Protein AF-A0A2M8L8W7-F1 (afdb_monomer_lite)

pLDDT: mean 94.08, std 6.5, range [49.16, 98.25]

Radius of gyration: 14.09 Å; chains: 1; bounding box: 34×22×48 Å

Structure (mmCIF, N/CA/C/O backbone):
data_AF-A0A2M8L8W7-F1
#
_entry.id   AF-A0A2M8L8W7-F1
#
loop_
_atom_site.group_PDB
_atom_site.id
_atom_site.type_symbol
_atom_site.label_atom_id
_atom_site.label_alt_id
_atom_site.label_comp_id
_atom_site.label_asym_id
_atom_site.label_entity_id
_atom_site.label_seq_id
_atom_site.pdbx_PDB_ins_code
_atom_site.Cartn_x
_atom_site.Cartn_y
_atom_site.Cartn_z
_atom_site.occupancy
_atom_site.B_iso_or_equiv
_atom_site.auth_seq_id
_atom_site.auth_comp_id
_atom_site.auth_asym_id
_atom_site.auth_atom_id
_atom_site.pdbx_PDB_model_num
ATOM 1 N N . MET A 1 1 ? -15.265 -2.451 -12.088 1.00 76.19 1 MET A N 1
ATOM 2 C CA . MET A 1 1 ? -15.686 -2.121 -10.711 1.00 76.19 1 MET A CA 1
ATOM 3 C C . MET A 1 1 ? -17.086 -1.505 -10.692 1.00 76.19 1 MET A C 1
ATOM 5 O O . MET A 1 1 ? -18.011 -2.211 -10.326 1.00 76.19 1 MET A O 1
ATOM 9 N N . GLU A 1 2 ? -17.307 -0.274 -11.173 1.00 85.06 2 GLU A N 1
ATOM 10 C CA . GLU A 1 2 ? -18.620 0.403 -11.032 1.00 85.06 2 GLU A CA 1
ATOM 11 C C . GLU A 1 2 ? -19.806 -0.339 -11.682 1.00 85.06 2 GLU A C 1
ATOM 13 O O . GLU A 1 2 ? -20.860 -0.474 -11.069 1.00 85.06 2 GLU A O 1
ATOM 18 N N . LYS A 1 3 ? -19.621 -0.912 -12.881 1.00 90.94 3 LYS A N 1
ATOM 19 C CA . LYS A 1 3 ? -20.650 -1.734 -13.556 1.00 90.94 3 LYS A CA 1
ATOM 20 C C . LYS A 1 3 ? -21.045 -2.998 -12.780 1.00 90.94 3 LYS A C 1
ATOM 22 O O . LYS A 1 3 ? -22.114 -3.544 -13.017 1.00 90.94 3 LYS A O 1
ATOM 27 N N . GLU A 1 4 ? -20.187 -3.450 -11.873 1.00 92.75 4 GLU A N 1
ATOM 28 C CA . GLU A 1 4 ? -20.414 -4.597 -10.989 1.00 92.75 4 GLU A CA 1
ATOM 29 C C . GLU A 1 4 ? -20.898 -4.148 -9.596 1.00 92.75 4 GLU A C 1
ATOM 31 O O . GLU A 1 4 ? -21.033 -4.966 -8.693 1.00 92.75 4 GLU A O 1
ATOM 36 N N . GLY A 1 5 ? -21.155 -2.846 -9.402 1.00 93.12 5 GLY A N 1
ATOM 37 C CA . GLY A 1 5 ? -21.580 -2.274 -8.123 1.00 93.12 5 GLY A CA 1
ATOM 38 C C . GLY A 1 5 ? -20.461 -2.150 -7.084 1.00 93.12 5 GLY A C 1
ATOM 39 O O . GLY A 1 5 ? -20.744 -1.907 -5.912 1.00 93.12 5 GLY A O 1
ATOM 40 N N . ILE A 1 6 ? -19.196 -2.307 -7.487 1.00 91.44 6 ILE A N 1
ATOM 41 C CA . ILE A 1 6 ? -18.040 -2.223 -6.589 1.00 91.44 6 ILE A CA 1
ATOM 42 C C . ILE A 1 6 ? -17.498 -0.792 -6.604 1.00 91.44 6 ILE A C 1
ATOM 44 O O . ILE A 1 6 ? -17.012 -0.313 -7.631 1.00 91.44 6 ILE A O 1
ATOM 48 N N . GLY A 1 7 ? -17.565 -0.118 -5.454 1.00 93.00 7 GLY A N 1
ATOM 49 C CA . GLY A 1 7 ? -16.931 1.183 -5.244 1.00 93.00 7 GLY A CA 1
ATOM 50 C C . GLY A 1 7 ? -15.441 1.032 -4.942 1.00 93.00 7 GLY A C 1
ATOM 51 O O . GLY A 1 7 ? -15.062 0.244 -4.078 1.00 93.00 7 GLY A O 1
ATOM 52 N N . CYS A 1 8 ? -14.595 1.800 -5.627 1.00 95.25 8 CYS A N 1
ATOM 53 C CA . CYS A 1 8 ? -13.152 1.818 -5.400 1.00 95.25 8 CYS A CA 1
ATOM 54 C C . CYS A 1 8 ? -12.621 3.252 -5.339 1.00 95.25 8 CYS A C 1
ATOM 56 O O . CYS A 1 8 ? -13.131 4.142 -6.020 1.00 95.25 8 CYS A O 1
ATOM 58 N N . GLU A 1 9 ? -11.565 3.461 -4.557 1.00 96.94 9 GLU A N 1
ATOM 59 C CA .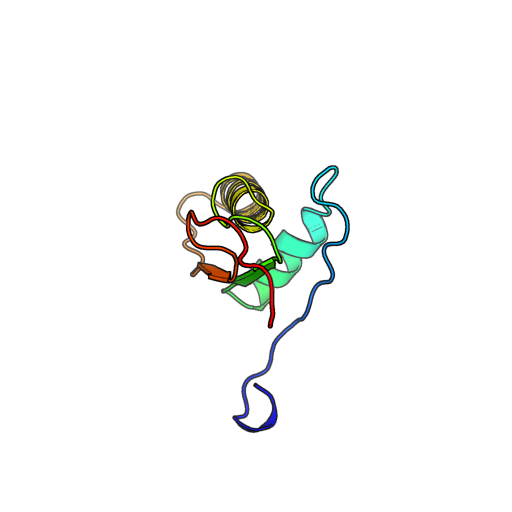 GLU A 1 9 ? -10.755 4.675 -4.627 1.00 96.94 9 GLU A CA 1
ATOM 60 C C . GLU A 1 9 ? -9.539 4.416 -5.512 1.00 96.94 9 GLU A C 1
ATOM 62 O O . GLU A 1 9 ? -8.924 3.355 -5.430 1.00 96.94 9 GLU A O 1
ATOM 67 N N . VAL A 1 10 ? -9.201 5.387 -6.358 1.00 96.56 10 VAL A N 1
ATOM 68 C CA . VAL A 1 10 ? -8.019 5.324 -7.217 1.00 96.56 10 VAL A CA 1
ATOM 69 C C . VAL A 1 10 ? -7.056 6.406 -6.765 1.00 96.56 10 VAL A C 1
ATOM 71 O O . VAL A 1 10 ? -7.388 7.591 -6.795 1.00 96.56 10 VAL A O 1
ATOM 74 N N . LEU A 1 11 ? -5.865 5.989 -6.343 1.00 96.81 11 LEU A N 1
ATOM 75 C CA . LEU A 1 11 ? -4.784 6.884 -5.954 1.00 96.81 11 LEU A CA 1
ATOM 76 C C . LEU A 1 11 ? -3.705 6.861 -7.035 1.00 96.81 11 LEU A C 1
ATOM 78 O O . LEU A 1 11 ? -3.196 5.798 -7.383 1.00 96.81 11 LEU A O 1
ATOM 82 N N . ASN A 1 12 ? -3.343 8.035 -7.551 1.00 95.75 12 ASN A N 1
ATOM 83 C CA . ASN A 1 12 ? -2.190 8.169 -8.434 1.00 95.75 12 ASN A CA 1
ATOM 84 C C . ASN A 1 12 ? -0.923 8.403 -7.601 1.00 95.75 12 ASN A C 1
ATOM 86 O O . ASN A 1 12 ? -0.639 9.531 -7.189 1.00 95.75 12 ASN A O 1
ATOM 90 N N . ASN A 1 13 ? -0.158 7.338 -7.371 1.00 92.69 13 ASN A N 1
ATOM 91 C CA . ASN A 1 13 ? 1.114 7.407 -6.665 1.00 92.69 13 ASN A CA 1
ATOM 92 C C . ASN A 1 13 ? 2.281 7.602 -7.649 1.00 92.69 13 ASN A C 1
ATOM 94 O O . ASN A 1 13 ? 2.993 6.667 -8.001 1.00 92.69 13 ASN A O 1
ATOM 98 N N . HIS A 1 14 ? 2.467 8.840 -8.103 1.00 90.56 14 HIS A N 1
ATOM 99 C CA . HIS A 1 14 ? 3.476 9.206 -9.105 1.00 90.56 14 HIS A CA 1
ATOM 100 C C . HIS A 1 14 ? 4.922 9.222 -8.574 1.00 90.56 14 HIS A C 1
ATOM 102 O O . HIS A 1 14 ? 5.863 9.271 -9.363 1.00 90.56 14 HIS A O 1
ATOM 108 N N . THR A 1 15 ? 5.108 9.191 -7.252 1.00 90.50 15 THR A N 1
ATOM 109 C CA . THR A 1 15 ? 6.428 9.210 -6.617 1.00 90.50 15 THR A CA 1
ATOM 110 C C . THR A 1 15 ? 6.526 8.056 -5.623 1.00 90.50 15 THR A C 1
ATOM 112 O O . THR A 1 15 ? 5.822 8.025 -4.619 1.00 90.50 15 THR A O 1
ATOM 115 N N . ILE A 1 16 ? 7.408 7.089 -5.893 1.00 90.31 16 ILE A N 1
ATOM 116 C CA . ILE A 1 16 ? 7.698 5.997 -4.943 1.00 90.31 16 ILE A CA 1
ATOM 117 C C . ILE A 1 16 ? 8.521 6.527 -3.763 1.00 90.31 16 ILE A C 1
ATOM 119 O O . ILE A 1 16 ? 8.375 6.057 -2.639 1.00 90.31 16 ILE A O 1
ATOM 123 N N . LYS A 1 17 ? 9.383 7.523 -4.002 1.00 89.75 17 LYS A N 1
ATOM 124 C CA . LYS A 1 17 ? 10.190 8.155 -2.959 1.00 89.75 17 LYS A CA 1
ATOM 125 C C . LYS A 1 17 ? 10.422 9.648 -3.238 1.00 89.75 17 LYS A C 1
ATOM 127 O O . LYS A 1 17 ? 11.049 9.959 -4.252 1.00 89.75 17 LYS A O 1
ATOM 132 N N . PRO A 1 18 ? 9.993 10.555 -2.337 1.00 93.44 18 PRO A N 1
ATOM 133 C CA . PRO A 1 18 ? 9.173 10.286 -1.146 1.00 93.44 18 PRO A CA 1
ATOM 134 C C . PRO A 1 18 ? 7.736 9.859 -1.510 1.00 93.44 18 PRO A C 1
ATOM 136 O O . PRO A 1 18 ? 7.173 10.375 -2.472 1.00 93.44 18 PRO A O 1
ATOM 139 N N . MET A 1 19 ? 7.157 8.928 -0.747 1.00 95.25 19 MET A N 1
ATOM 140 C CA . MET A 1 19 ? 5.775 8.457 -0.922 1.00 95.25 19 MET A CA 1
ATOM 141 C C . MET A 1 19 ? 4.805 9.289 -0.071 1.00 95.25 19 MET A C 1
ATOM 143 O O . MET A 1 19 ? 5.154 9.704 1.033 1.00 95.25 19 MET A O 1
ATOM 147 N N . ASP A 1 20 ? 3.579 9.508 -0.555 1.00 96.25 20 ASP A N 1
ATOM 148 C CA . ASP A 1 20 ? 2.498 10.103 0.246 1.00 96.25 20 ASP A CA 1
ATOM 149 C C . ASP A 1 20 ? 1.837 9.036 1.137 1.00 96.25 20 ASP A C 1
ATOM 151 O O . ASP A 1 20 ? 0.781 8.470 0.834 1.00 96.25 20 ASP A O 1
ATOM 155 N N . GLU A 1 21 ? 2.512 8.729 2.242 1.00 97.38 21 GLU A N 1
ATOM 156 C CA . GLU A 1 21 ? 2.105 7.690 3.188 1.00 97.38 21 GLU A CA 1
ATOM 157 C C . GLU A 1 21 ? 0.753 7.992 3.850 1.00 97.38 21 GLU A C 1
ATOM 159 O O . GLU A 1 21 ? -0.068 7.093 4.054 1.00 97.38 21 GLU A O 1
ATOM 164 N N . GLU A 1 22 ? 0.491 9.265 4.162 1.00 97.31 22 GLU A N 1
ATOM 165 C CA . GLU A 1 22 ? -0.722 9.692 4.859 1.00 97.31 22 GLU A CA 1
ATOM 166 C C . GLU A 1 22 ? -1.975 9.417 4.026 1.00 97.31 22 GLU A C 1
ATOM 168 O O . GLU A 1 22 ? -2.957 8.861 4.539 1.00 97.31 22 GLU A O 1
ATOM 173 N N . THR A 1 23 ? -1.939 9.760 2.735 1.00 97.50 23 THR A N 1
ATOM 174 C CA . THR A 1 23 ? -3.053 9.512 1.815 1.00 97.50 23 THR A CA 1
ATOM 175 C C . THR A 1 23 ? -3.323 8.015 1.665 1.00 97.50 23 THR A C 1
ATOM 177 O O . THR A 1 23 ? -4.482 7.592 1.742 1.00 97.50 23 THR A O 1
ATOM 180 N N . ILE A 1 24 ? -2.271 7.199 1.536 1.00 97.69 24 ILE A N 1
ATOM 181 C CA . ILE A 1 24 ? -2.380 5.737 1.423 1.00 97.69 24 ILE A CA 1
ATOM 182 C C . ILE A 1 24 ? -3.020 5.145 2.682 1.00 97.69 24 ILE A C 1
ATOM 184 O O . ILE A 1 24 ? -4.025 4.435 2.597 1.00 97.69 24 ILE A O 1
ATOM 188 N N . ILE A 1 25 ? -2.497 5.477 3.866 1.00 97.62 25 ILE A N 1
ATOM 189 C CA . ILE A 1 25 ? -3.006 4.963 5.146 1.00 97.62 25 ILE A CA 1
ATOM 190 C C . ILE A 1 25 ? -4.466 5.376 5.352 1.00 97.62 25 ILE A C 1
ATOM 192 O O . ILE A 1 25 ? -5.288 4.570 5.803 1.00 97.62 25 ILE A O 1
ATOM 196 N N . LYS A 1 26 ? -4.815 6.626 5.029 1.00 98.00 26 LYS A N 1
ATOM 197 C CA . LYS A 1 26 ? -6.185 7.136 5.159 1.00 98.00 26 LYS A CA 1
ATOM 198 C C . LYS A 1 26 ? -7.151 6.399 4.234 1.00 98.00 26 LYS A C 1
ATOM 200 O O . LYS A 1 26 ? -8.231 6.016 4.689 1.00 98.00 26 LYS A O 1
ATOM 205 N N . SER A 1 27 ? -6.768 6.181 2.977 1.00 98.00 27 SER A N 1
ATOM 206 C CA . SER A 1 27 ? -7.590 5.446 2.013 1.00 98.00 27 SER A CA 1
ATOM 207 C C . SER A 1 27 ? -7.785 3.997 2.459 1.00 98.00 27 SER A C 1
ATOM 209 O O . SER A 1 27 ? -8.920 3.557 2.617 1.00 98.00 27 SER A O 1
ATOM 211 N N . VAL A 1 28 ? -6.714 3.291 2.841 1.00 97.81 28 VAL A N 1
ATOM 212 C CA . VAL A 1 28 ? -6.798 1.889 3.294 1.00 97.81 28 VAL A CA 1
ATOM 213 C C . VAL A 1 28 ? -7.595 1.727 4.591 1.00 97.81 28 VAL A C 1
ATOM 215 O O . VAL A 1 28 ? -8.302 0.732 4.767 1.00 97.81 28 VAL A O 1
ATOM 218 N N . LYS A 1 29 ? -7.560 2.704 5.508 1.00 96.62 29 LYS A N 1
ATOM 219 C CA . LYS A 1 29 ? -8.446 2.702 6.688 1.00 96.62 29 LYS A CA 1
ATOM 220 C C . LYS A 1 29 ? -9.926 2.767 6.303 1.00 96.62 29 LYS A C 1
ATOM 222 O O . LYS A 1 29 ? -10.745 2.196 7.018 1.00 96.62 29 LYS A O 1
ATOM 227 N N . LYS A 1 30 ? -10.260 3.439 5.198 1.00 96.81 30 LYS A N 1
ATOM 228 C CA . LYS A 1 30 ? -11.628 3.572 4.685 1.00 96.81 30 LYS A CA 1
ATOM 229 C C . LYS A 1 30 ? -12.055 2.378 3.825 1.00 96.81 30 LYS A C 1
ATOM 231 O O . LYS A 1 30 ? -13.182 1.919 3.972 1.00 96.81 30 LYS A O 1
ATOM 236 N N . THR A 1 31 ? -11.189 1.890 2.938 1.00 96.81 31 THR A N 1
ATOM 237 C CA . THR A 1 31 ? -11.516 0.847 1.947 1.00 96.81 31 THR A CA 1
ATOM 238 C C . THR A 1 31 ? -11.265 -0.570 2.457 1.00 96.81 31 THR A C 1
ATOM 240 O O . THR A 1 31 ? -11.932 -1.505 2.028 1.00 96.81 31 THR A O 1
ATOM 243 N N . GLY A 1 32 ? -10.320 -0.748 3.383 1.00 96.31 32 GLY A N 1
ATOM 244 C CA . GLY A 1 32 ? -10.000 -2.030 4.011 1.00 96.31 32 GLY A CA 1
ATOM 245 C C . GLY A 1 32 ? -9.128 -2.980 3.186 1.00 96.31 32 GLY A C 1
ATOM 246 O O . GLY A 1 32 ? -8.664 -3.967 3.749 1.00 96.31 32 GLY A O 1
ATOM 247 N N . ALA A 1 33 ? -8.872 -2.687 1.910 1.00 97.38 33 ALA A N 1
ATOM 248 C CA . ALA A 1 33 ? -8.024 -3.470 1.012 1.00 97.38 33 ALA A CA 1
ATOM 249 C C . ALA A 1 33 ? -7.326 -2.555 -0.004 1.00 97.38 33 ALA A C 1
ATOM 251 O O . ALA A 1 33 ? -7.774 -1.428 -0.243 1.00 97.38 33 ALA A O 1
ATOM 252 N N . VAL A 1 34 ? -6.243 -3.043 -0.609 1.00 98.12 34 VAL A N 1
ATOM 253 C CA . VAL A 1 34 ? -5.491 -2.303 -1.630 1.00 98.12 34 VAL A CA 1
ATOM 254 C C . VAL A 1 34 ? -5.030 -3.224 -2.756 1.00 98.12 34 VAL A C 1
ATOM 256 O O . VAL A 1 34 ? -4.646 -4.368 -2.534 1.00 98.12 34 VAL A O 1
ATOM 259 N N . VAL A 1 35 ? -5.052 -2.702 -3.978 1.00 98.25 35 VAL A N 1
ATOM 260 C CA . VAL A 1 35 ? -4.402 -3.309 -5.141 1.00 98.25 35 VAL A CA 1
ATOM 261 C C . VAL A 1 35 ? -3.402 -2.292 -5.658 1.00 98.25 35 VAL A C 1
ATOM 263 O O . VAL A 1 35 ? -3.758 -1.132 -5.865 1.00 98.25 35 VAL A O 1
ATOM 266 N N . THR A 1 36 ? -2.155 -2.711 -5.835 1.00 98.00 36 THR A N 1
ATOM 267 C CA . THR A 1 36 ? -1.113 -1.869 -6.433 1.00 98.00 36 THR A CA 1
ATOM 268 C C . THR A 1 36 ? -0.950 -2.236 -7.898 1.00 98.00 36 THR A C 1
ATOM 270 O O . THR A 1 36 ? -1.101 -3.402 -8.261 1.00 98.00 36 THR A O 1
ATOM 273 N N . VAL A 1 37 ? -0.720 -1.235 -8.747 1.00 97.62 37 VAL A N 1
ATOM 274 C CA . VAL A 1 37 ? -0.575 -1.416 -10.195 1.00 97.62 37 VAL A CA 1
ATOM 275 C C . VAL A 1 37 ? 0.653 -0.652 -10.663 1.00 97.62 37 VAL A C 1
ATOM 277 O O . VAL A 1 37 ? 0.703 0.568 -10.518 1.00 97.62 37 VAL A O 1
ATOM 280 N N . GLU A 1 38 ? 1.629 -1.356 -11.222 1.00 96.12 38 GLU A N 1
ATOM 281 C CA . GLU A 1 38 ? 2.873 -0.778 -11.727 1.00 96.12 38 GLU A CA 1
ATOM 282 C C . GLU A 1 38 ? 3.349 -1.460 -13.012 1.00 96.12 38 GLU A C 1
ATOM 284 O O . GLU A 1 38 ? 3.209 -2.666 -13.189 1.00 96.12 38 GLU A O 1
ATOM 289 N N . GLU A 1 39 ? 3.978 -0.689 -13.898 1.00 94.19 39 GLU A N 1
ATOM 290 C CA . GLU A 1 39 ? 4.721 -1.207 -15.056 1.00 94.19 39 GLU A CA 1
ATOM 291 C C . GLU A 1 39 ? 6.188 -1.478 -14.669 1.00 94.19 39 GLU A C 1
ATOM 293 O O . GLU A 1 39 ? 7.141 -1.029 -15.300 1.00 94.19 39 GLU A O 1
ATOM 298 N N . HIS A 1 40 ? 6.379 -2.159 -13.544 1.00 94.38 40 HIS A N 1
ATOM 299 C CA . HIS A 1 40 ? 7.680 -2.508 -12.984 1.00 94.38 40 HIS A CA 1
ATOM 300 C C . HIS A 1 40 ? 7.594 -3.907 -12.359 1.00 94.38 40 HIS A C 1
ATOM 302 O O . HIS A 1 40 ? 6.513 -4.495 -12.277 1.00 94.38 40 HIS A O 1
ATOM 308 N N . GLN A 1 41 ? 8.729 -4.474 -11.943 1.00 96.19 41 GLN A N 1
ATOM 309 C CA . GLN A 1 41 ? 8.722 -5.695 -11.140 1.00 96.19 41 GLN A CA 1
ATOM 310 C C . GLN A 1 41 ? 7.962 -5.447 -9.837 1.00 96.19 41 GLN A C 1
ATOM 312 O O . GLN A 1 41 ? 8.239 -4.477 -9.132 1.00 96.19 41 GLN A O 1
ATOM 317 N N . VAL A 1 42 ? 7.044 -6.352 -9.495 1.00 97.00 42 VAL A N 1
ATOM 318 C CA . VAL A 1 42 ? 6.315 -6.275 -8.217 1.00 97.00 42 VAL A CA 1
ATOM 319 C C . VAL A 1 42 ? 7.268 -6.396 -7.022 1.00 97.00 42 VAL A C 1
ATOM 321 O O . VAL A 1 42 ? 7.076 -5.768 -5.976 1.00 97.00 42 VAL A O 1
ATOM 324 N N . MET A 1 43 ? 8.339 -7.178 -7.191 1.00 96.38 43 MET A N 1
ATOM 325 C CA . MET A 1 43 ? 9.405 -7.307 -6.207 1.00 96.38 43 MET A CA 1
ATOM 326 C C . MET A 1 43 ? 10.244 -6.029 -6.171 1.00 96.38 43 MET A C 1
ATOM 328 O O . MET A 1 43 ? 10.762 -5.592 -7.196 1.00 96.38 43 MET A O 1
ATOM 332 N N . ALA A 1 44 ? 10.384 -5.450 -4.976 1.00 94.25 44 ALA A N 1
ATOM 333 C CA . ALA A 1 44 ? 11.082 -4.184 -4.735 1.00 94.25 44 ALA A CA 1
ATOM 334 C C . ALA A 1 44 ? 10.504 -2.966 -5.496 1.00 94.25 44 ALA A C 1
ATOM 336 O O . ALA A 1 44 ? 11.138 -1.913 -5.540 1.00 94.25 44 ALA A O 1
ATOM 337 N N . GLY A 1 45 ? 9.307 -3.099 -6.076 1.00 94.94 45 GLY A N 1
ATOM 338 C CA . GLY A 1 45 ? 8.585 -2.030 -6.763 1.00 94.94 45 GLY A CA 1
ATOM 339 C C . GLY A 1 45 ? 7.734 -1.149 -5.844 1.00 94.94 45 GLY A C 1
ATOM 340 O O . GLY A 1 45 ? 7.871 -1.147 -4.616 1.00 94.94 45 GLY A O 1
ATOM 341 N N . MET A 1 46 ? 6.803 -0.415 -6.452 1.00 97.00 46 MET A N 1
ATOM 342 C CA . MET A 1 46 ? 5.831 0.426 -5.755 1.00 97.0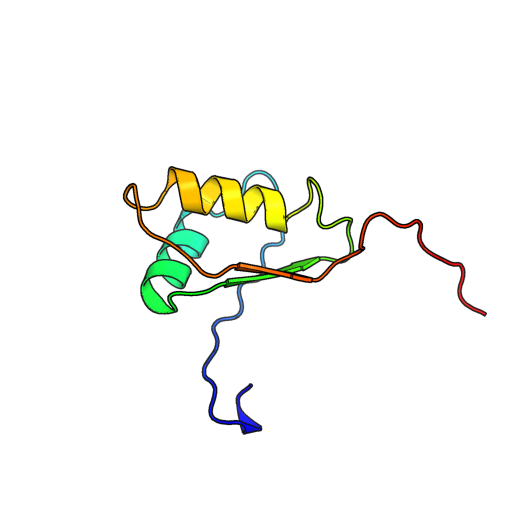0 46 MET A CA 1
ATOM 343 C C . MET A 1 46 ? 4.986 -0.388 -4.775 1.00 97.00 46 MET A C 1
ATOM 345 O O . MET A 1 46 ? 4.766 0.060 -3.651 1.00 97.00 46 MET A O 1
ATOM 349 N N . GLY A 1 47 ? 4.534 -1.580 -5.167 1.00 97.38 47 GLY A N 1
ATOM 350 C CA . GLY A 1 47 ? 3.739 -2.442 -4.300 1.00 97.38 47 GLY A CA 1
ATOM 351 C C . GLY A 1 47 ? 4.474 -2.817 -3.015 1.00 97.38 47 GLY A C 1
ATOM 352 O O . GLY A 1 47 ? 3.884 -2.790 -1.933 1.00 97.38 47 GLY A O 1
ATOM 353 N N . SER A 1 48 ? 5.777 -3.102 -3.117 1.00 97.00 48 SER A N 1
ATOM 354 C CA . SER A 1 48 ? 6.625 -3.405 -1.956 1.00 97.00 48 SER A CA 1
ATOM 355 C C . SER A 1 48 ? 6.721 -2.199 -1.013 1.00 97.00 48 SER A C 1
ATOM 357 O O . SER A 1 48 ? 6.500 -2.339 0.188 1.00 97.00 48 SER A O 1
ATOM 359 N N . ALA A 1 49 ? 6.933 -0.998 -1.561 1.00 97.50 49 ALA A N 1
ATOM 360 C CA . ALA A 1 49 ? 6.972 0.233 -0.773 1.00 97.50 49 ALA A CA 1
ATOM 361 C C . ALA A 1 49 ? 5.626 0.541 -0.086 1.00 97.50 49 ALA A C 1
ATOM 363 O O . ALA A 1 49 ? 5.595 0.901 1.089 1.00 97.50 49 ALA A O 1
ATOM 364 N N . VAL A 1 50 ? 4.495 0.331 -0.769 1.00 98.00 50 VAL A N 1
ATOM 365 C CA . VAL A 1 50 ? 3.161 0.476 -0.158 1.00 98.00 50 VAL A CA 1
ATOM 366 C C . VAL A 1 50 ? 2.977 -0.512 0.998 1.00 98.00 50 VAL A C 1
ATOM 368 O O . VAL A 1 50 ? 2.426 -0.143 2.035 1.00 98.00 50 VAL A O 1
ATOM 371 N N . ALA A 1 51 ? 3.449 -1.755 0.863 1.00 97.31 51 ALA A N 1
ATOM 372 C CA . ALA A 1 51 ? 3.369 -2.741 1.939 1.00 97.31 51 ALA A CA 1
ATOM 373 C C . ALA A 1 51 ? 4.166 -2.301 3.181 1.00 97.31 51 ALA A C 1
ATOM 375 O O . ALA A 1 51 ? 3.659 -2.412 4.300 1.00 97.31 51 ALA A O 1
ATOM 376 N N . GLU A 1 52 ? 5.364 -1.738 2.995 1.00 96.75 52 GLU A N 1
ATOM 377 C CA . GLU A 1 52 ? 6.175 -1.169 4.082 1.00 96.75 52 GLU A CA 1
ATOM 378 C C . GLU A 1 52 ? 5.446 -0.031 4.810 1.00 96.75 52 GLU A C 1
ATOM 380 O O . GLU A 1 52 ? 5.391 -0.017 6.046 1.00 96.75 52 GLU A O 1
ATOM 385 N N . VAL A 1 53 ? 4.822 0.880 4.056 1.00 97.25 53 VAL A N 1
ATOM 386 C CA . VAL A 1 53 ? 4.018 1.987 4.598 1.00 97.25 53 VAL A CA 1
ATOM 387 C C . VAL A 1 53 ? 2.839 1.469 5.416 1.00 97.25 53 VAL A C 1
ATOM 389 O O . VAL A 1 53 ? 2.587 1.945 6.523 1.00 97.25 53 VAL A O 1
ATOM 392 N N . LEU A 1 54 ? 2.113 0.470 4.911 1.00 97.44 54 LEU A N 1
ATOM 393 C CA . LEU A 1 54 ? 0.940 -0.064 5.603 1.00 97.44 54 LEU A CA 1
ATOM 394 C C . LEU A 1 54 ? 1.306 -0.807 6.886 1.00 97.44 54 LEU A C 1
ATOM 396 O O . LEU A 1 54 ? 0.628 -0.627 7.896 1.00 97.44 54 LEU A O 1
ATOM 400 N N . VAL A 1 55 ? 2.378 -1.602 6.874 1.00 96.62 55 VAL A N 1
ATOM 401 C CA . VAL A 1 55 ? 2.857 -2.308 8.073 1.00 96.62 55 VAL A CA 1
ATOM 402 C C . VAL A 1 55 ? 3.361 -1.325 9.132 1.00 96.62 55 VAL A C 1
ATOM 404 O O . VAL A 1 55 ? 3.116 -1.536 10.318 1.00 96.62 55 VAL A O 1
ATOM 407 N N . SER A 1 56 ? 4.020 -0.240 8.718 1.00 95.6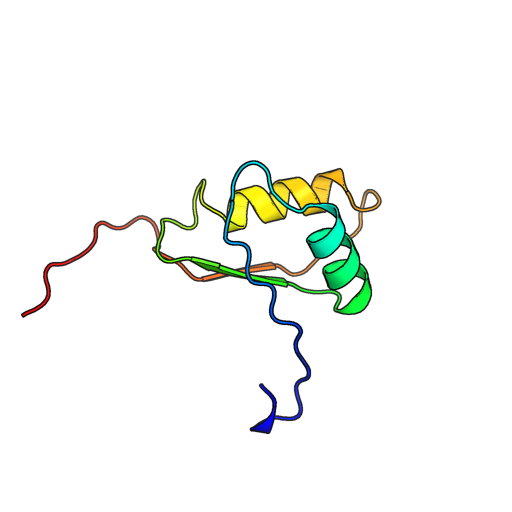9 56 SER A N 1
ATOM 408 C CA . SER A 1 56 ? 4.586 0.757 9.639 1.00 95.69 56 SER A CA 1
ATOM 409 C C . SER A 1 56 ? 3.544 1.755 10.162 1.00 95.69 56 SER A C 1
ATOM 411 O O . SER A 1 56 ? 3.644 2.222 11.295 1.00 95.69 56 SER A O 1
ATOM 413 N N . GLY A 1 57 ? 2.542 2.093 9.345 1.00 96.50 57 GLY A N 1
ATOM 414 C CA . GLY A 1 57 ? 1.567 3.152 9.621 1.00 96.50 57 GLY A CA 1
ATOM 415 C C . GLY A 1 57 ? 0.220 2.689 10.191 1.00 96.50 57 GLY A C 1
ATOM 416 O O . GLY A 1 57 ? -0.596 3.521 10.611 1.00 96.50 57 GLY A O 1
ATOM 417 N N . LEU A 1 58 ? -0.056 1.381 10.206 1.00 96.88 58 LEU A N 1
ATOM 418 C CA . LEU A 1 58 ? -1.276 0.808 10.784 1.00 96.88 58 LEU A CA 1
ATOM 419 C C . LEU A 1 58 ? -1.014 0.146 12.147 1.00 96.88 58 LEU A C 1
ATOM 421 O O . LEU A 1 58 ? 0.110 -0.241 12.451 1.00 96.88 58 LEU A O 1
ATOM 425 N N . PRO A 1 59 ? -2.053 -0.010 12.994 1.00 95.69 59 PRO A N 1
ATOM 426 C CA . PRO A 1 59 ? -1.911 -0.726 14.256 1.00 95.69 59 PRO A CA 1
ATOM 427 C C . PRO A 1 59 ? -1.393 -2.153 14.055 1.00 95.69 59 PRO A C 1
ATOM 429 O O . PRO A 1 59 ? -1.833 -2.859 13.143 1.00 95.69 59 PRO A O 1
ATOM 432 N N . ALA A 1 60 ? -0.521 -2.598 14.961 1.00 92.56 60 ALA A N 1
ATOM 433 C CA . ALA A 1 60 ? 0.005 -3.957 14.953 1.00 92.56 60 ALA A CA 1
ATOM 434 C C . ALA A 1 60 ? -1.129 -4.998 14.926 1.00 92.56 60 ALA A C 1
ATOM 436 O O . ALA A 1 60 ? -2.126 -4.878 15.640 1.00 92.56 60 ALA A O 1
ATOM 437 N N . GLY A 1 61 ? -0.976 -6.021 14.083 1.00 90.19 61 GLY A N 1
ATOM 438 C CA . GLY A 1 61 ? -1.977 -7.073 13.894 1.00 90.19 61 GLY A CA 1
ATOM 439 C C . GLY A 1 61 ? -3.119 -6.713 12.938 1.00 90.19 61 GLY A C 1
ATOM 440 O O . GLY A 1 61 ? -3.935 -7.583 12.632 1.00 90.19 61 GLY A O 1
ATOM 441 N N . ARG A 1 62 ? -3.189 -5.479 12.411 1.00 92.81 62 ARG A N 1
ATOM 442 C CA . ARG A 1 62 ? -4.139 -5.164 11.340 1.00 92.81 62 ARG A CA 1
ATOM 443 C C . ARG A 1 62 ? -3.699 -5.822 10.035 1.00 92.81 62 ARG A C 1
ATOM 445 O O . ARG A 1 62 ? -2.719 -5.421 9.420 1.00 92.81 62 ARG A O 1
ATOM 452 N N . GLN A 1 63 ? -4.483 -6.797 9.593 1.00 93.44 63 GLN A N 1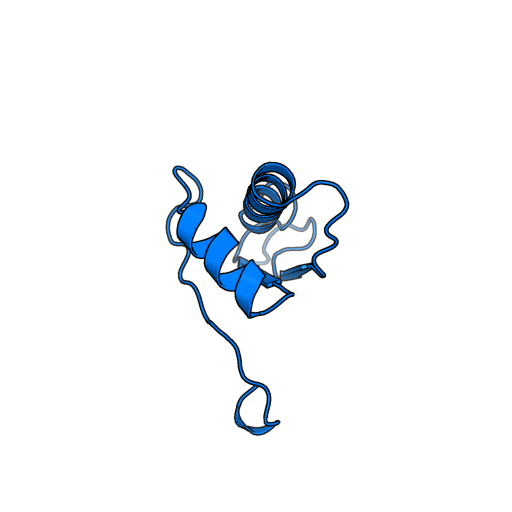
ATOM 453 C CA . GLN A 1 63 ? -4.340 -7.402 8.275 1.00 93.44 63 GLN A CA 1
ATOM 454 C C . GLN A 1 63 ? -5.025 -6.524 7.226 1.00 93.44 63 GLN A C 1
ATOM 456 O O . GLN A 1 63 ? -6.173 -6.107 7.408 1.00 93.44 63 GLN A O 1
ATOM 461 N N . VAL A 1 64 ? -4.317 -6.253 6.134 1.00 97.56 64 VAL A N 1
ATOM 462 C CA . VAL A 1 64 ? -4.852 -5.595 4.942 1.00 97.56 64 VAL A CA 1
ATOM 463 C C . VAL A 1 64 ? -4.665 -6.567 3.783 1.00 97.56 64 VAL A C 1
ATOM 465 O O . VAL A 1 64 ? -3.523 -6.917 3.491 1.00 97.56 64 VAL A O 1
ATOM 468 N N . PRO A 1 65 ? -5.741 -7.041 3.136 1.00 97.81 65 PRO A N 1
ATOM 469 C CA . PRO A 1 65 ? -5.620 -7.768 1.881 1.00 97.81 65 PRO A CA 1
ATOM 470 C C . PRO A 1 65 ? -4.940 -6.882 0.832 1.00 97.81 65 PRO A C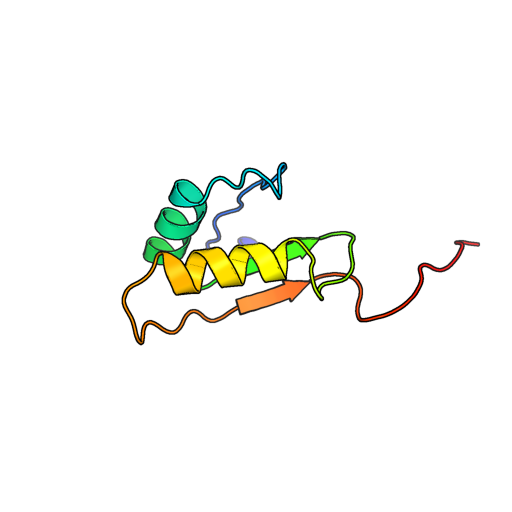 1
ATOM 472 O O . PRO A 1 65 ? -5.376 -5.749 0.599 1.00 97.81 65 PRO A O 1
ATOM 475 N N . MET A 1 66 ? -3.869 -7.401 0.231 1.00 97.94 66 MET A N 1
ATOM 476 C CA . MET A 1 66 ? -3.071 -6.713 -0.782 1.00 97.94 66 MET A CA 1
ATOM 477 C C . MET A 1 66 ? -2.898 -7.602 -2.008 1.00 97.94 66 MET A C 1
ATOM 479 O O . MET A 1 66 ? -2.610 -8.786 -1.859 1.00 97.94 66 MET A O 1
ATOM 483 N N . GLU A 1 67 ? -3.019 -7.015 -3.195 1.00 98.00 67 GLU A N 1
ATOM 484 C CA . GLU A 1 67 ? -2.690 -7.653 -4.475 1.00 98.00 67 GLU A CA 1
ATOM 485 C C . GLU A 1 67 ? -1.701 -6.779 -5.263 1.00 98.00 67 GLU A C 1
ATOM 487 O O . GLU A 1 67 ? -1.729 -5.544 -5.162 1.00 98.00 67 GLU A O 1
ATOM 492 N N . PHE A 1 68 ? -0.820 -7.417 -6.039 1.00 98.00 68 PHE A N 1
ATOM 493 C CA . PHE A 1 68 ? 0.298 -6.767 -6.724 1.00 98.00 68 PHE A CA 1
ATOM 494 C C . PHE A 1 68 ? 0.198 -7.025 -8.226 1.00 98.00 68 PHE A C 1
ATOM 496 O O . PHE A 1 68 ? 0.520 -8.108 -8.714 1.00 98.00 68 PHE A O 1
ATOM 503 N N . VAL A 1 69 ? -0.225 -6.010 -8.973 1.00 98.00 69 VAL A N 1
ATOM 504 C CA . VAL A 1 69 ? -0.302 -6.065 -10.432 1.00 98.00 69 VAL A CA 1
ATOM 505 C C . VAL A 1 69 ? 0.934 -5.388 -11.013 1.00 98.00 69 VAL A C 1
ATOM 507 O O . VAL A 1 69 ? 1.102 -4.178 -10.908 1.00 98.00 69 VAL A O 1
ATOM 510 N N . GLY A 1 70 ? 1.790 -6.181 -11.646 1.00 96.19 70 GLY A N 1
ATOM 511 C CA . GLY A 1 70 ? 3.004 -5.724 -12.315 1.00 96.19 70 GLY A CA 1
ATOM 512 C C . GLY A 1 70 ? 3.766 -6.893 -12.931 1.00 96.19 70 GLY A C 1
ATOM 513 O O . GLY A 1 70 ? 3.237 -8.006 -13.027 1.00 96.19 70 GLY A O 1
ATOM 514 N N . ALA A 1 71 ? 5.007 -6.657 -13.348 1.00 96.06 71 ALA A N 1
ATOM 515 C CA . ALA A 1 71 ? 5.850 -7.698 -13.921 1.00 96.06 71 ALA A CA 1
ATOM 516 C C . ALA A 1 71 ? 6.248 -8.740 -12.859 1.00 96.06 71 ALA A C 1
ATOM 518 O O . ALA A 1 71 ? 6.623 -8.403 -11.733 1.00 96.06 71 ALA A O 1
ATOM 519 N N . GLN A 1 72 ? 6.146 -10.016 -13.235 1.00 94.94 72 GLN A N 1
ATOM 520 C CA . GLN A 1 72 ? 6.324 -11.167 -12.345 1.00 94.94 72 GLN A CA 1
ATOM 521 C C . GLN A 1 72 ? 7.680 -11.838 -12.577 1.00 94.94 72 GLN A C 1
ATOM 523 O O . GLN A 1 72 ? 7.736 -12.899 -13.198 1.00 94.94 72 GLN A O 1
ATOM 528 N N . ASP A 1 73 ? 8.751 -11.194 -12.108 1.00 93.69 73 ASP A N 1
ATOM 529 C CA . ASP A 1 73 ? 10.145 -11.663 -12.192 1.00 93.69 73 ASP A CA 1
ATOM 530 C C . ASP A 1 73 ? 10.544 -12.112 -13.608 1.00 93.69 73 ASP A C 1
ATOM 532 O O . ASP A 1 73 ? 10.994 -13.231 -13.862 1.00 93.69 73 ASP A O 1
ATOM 536 N N . ARG A 1 74 ? 10.275 -11.234 -14.579 1.00 91.12 74 ARG A N 1
ATOM 537 C CA . ARG A 1 74 ? 10.525 -11.475 -16.007 1.00 91.12 74 ARG A CA 1
ATOM 538 C C . ARG A 1 74 ? 11.028 -10.222 -16.698 1.00 91.12 74 ARG A C 1
ATOM 540 O O . ARG A 1 74 ? 10.632 -9.111 -16.351 1.00 91.12 74 ARG A O 1
ATOM 547 N N . PHE A 1 75 ? 11.855 -10.418 -17.718 1.00 89.06 75 PHE A N 1
ATOM 548 C CA . PHE A 1 75 ? 12.236 -9.348 -18.634 1.00 89.06 75 PHE A CA 1
ATOM 549 C C . PHE A 1 75 ? 11.078 -8.991 -19.568 1.00 89.06 75 PHE A C 1
ATOM 551 O O . PHE A 1 75 ? 10.241 -9.836 -19.881 1.00 89.06 75 PHE A O 1
ATOM 558 N N . GLY A 1 76 ? 11.049 -7.732 -20.008 1.00 86.38 76 GLY A N 1
ATOM 559 C CA . GLY A 1 76 ? 10.136 -7.297 -21.058 1.00 86.38 76 GLY A CA 1
ATOM 560 C C . GLY A 1 76 ? 10.472 -7.962 -22.392 1.00 86.38 76 GLY A C 1
ATOM 561 O O . GLY A 1 76 ? 11.636 -8.237 -22.689 1.00 86.38 76 GLY A O 1
ATOM 562 N N . GLU A 1 77 ? 9.444 -8.202 -23.194 1.00 85.44 77 GLU A N 1
ATOM 563 C CA . GLU A 1 77 ? 9.571 -8.727 -24.551 1.00 85.44 77 GLU A CA 1
ATOM 564 C C . GLU A 1 77 ? 9.476 -7.569 -25.553 1.00 85.44 77 GLU A C 1
ATOM 566 O O . GLU A 1 77 ? 8.811 -6.562 -25.301 1.00 85.44 77 GLU A O 1
ATOM 571 N N . SER A 1 78 ? 10.164 -7.684 -26.691 1.00 86.94 78 SER A N 1
ATOM 572 C CA . SER A 1 78 ? 9.940 -6.760 -27.808 1.00 86.94 78 SER A CA 1
ATOM 573 C C . SER A 1 78 ? 8.628 -7.130 -28.495 1.00 86.94 78 SER A C 1
ATOM 575 O O . SER A 1 78 ? 8.406 -8.305 -28.777 1.00 86.94 78 SER A O 1
ATOM 577 N N . GLY A 1 79 ? 7.766 -6.145 -28.742 1.00 81.00 79 GLY A N 1
ATOM 578 C CA . GLY A 1 79 ? 6.557 -6.356 -29.539 1.00 81.00 79 GLY A CA 1
ATOM 579 C C . GLY A 1 79 ? 6.901 -6.620 -31.006 1.00 81.00 79 GLY A C 1
ATOM 580 O O . GLY A 1 79 ? 7.878 -6.061 -31.512 1.00 81.00 79 GLY A O 1
ATOM 581 N N . GLU A 1 80 ? 6.106 -7.461 -31.668 1.00 49.16 80 GLU A N 1
ATOM 582 C CA . GLU A 1 80 ? 6.060 -7.554 -33.137 1.00 49.16 80 GLU A CA 1
ATOM 583 C C . GLU A 1 80 ? 5.169 -6.461 -33.742 1.00 49.16 80 GLU A C 1
ATOM 585 O O . GLU A 1 80 ? 4.135 -6.117 -33.117 1.00 49.16 80 GLU A O 1
#

InterPro domains:
  IPR009014 Transketolase C-terminal/Pyruvate-ferredoxin oxidoreductase domain II [G3DSA:3.40.50.920] (1-80)
  IPR009014 Transketolase C-terminal/Pyruvate-ferredoxin oxidoreductase domain II [SSF52922] (2-78)
  IPR033248 Transketolase, C-terminal domain [PF02780] (2-79)

Foldseek 3Di:
DVVVVDDDDDDDQPDLVPTPLVVLLVRCVVNQEDEDADQDELVVDSQVSSVVSNCV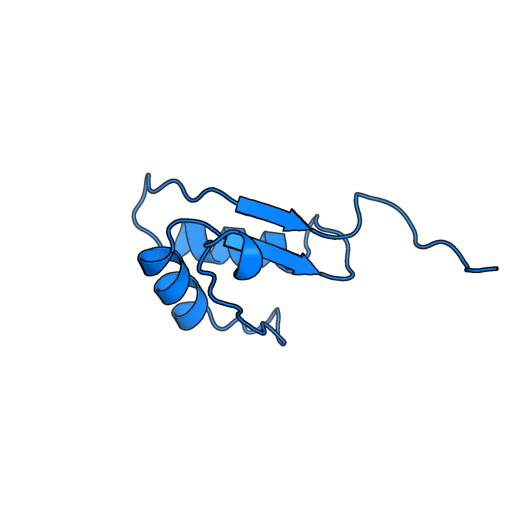VDDPPRDYHYHYHYDHPDDDDDDD

Organism: NCBI:txid1975022

Secondary structure (DSSP, 8-state):
-GGGT----------SSS--HHHHHHHHHHHS-EEEEEEEESTTSHHHHHHHHHHHHS-TT----EEEEEE-S-PPPPP-

Sequence (80 aa):
MEKEGIGCEVLNNHTIKPMDEETIIKSVKKTGAVVTVEEHQVMAGMGSAVAEVLVSGLPAGRQVPMEFVGAQDRFGESGE